Protein AF-A0A8H4TSL6-F1 (afdb_monomer)

Foldseek 3Di:
DDDPVVVVVVVVVPPPPDAAEAEWECDPVRAIVVNDDDGDPPHHDHYKYAADWDKDWDADPVCRPDHDDPPPIDIRHTDHDHHDID

pLDDT: mean 84.16, std 16.35, range [52.69, 98.38]

Mean predicted aligned error: 9.44 Å

Radius of gyration: 20.43 Å; Cα contacts (8 Å, |Δi|>4): 113; chains: 1; bounding box: 43×46×54 Å

InterPro domains:
  IPR008972 Cupredoxin [G3DSA:2.60.40.420] (17-84)
  IPR008972 Cupredoxin [SSF49503] (19-78)
  IPR052953 Serine-rich & Multicopper Oxidase-related [PTHR34883] (8-82)

Nearest PDB structures (foldseek):
  6l1v-assembly2_E  TM=5.851E-01  e=1.149E+00  Achromobacter xylosoxidans

Secondary structure (DSSP, 8-state):
---HHHHHTTGGGG----PPEEEEEEETTTEEESS-----TT-EEEEEE-SEEE--B-EETTEEEEEPPTTS--B---EEESSS--

Sequence (86 aa):
MPSLKTLLASAALAYLASAKTIKITATSDDKFDPEEVEAEKGDVLEFHFEPKNHSVVAGDYRYPCSPVDMGTGFFSGFVSTDDGSA

Structure (mmCIF, N/CA/C/O backbone):
data_AF-A0A8H4TSL6-F1
#
_entry.id   AF-A0A8H4TSL6-F1
#
loop_
_atom_site.group_PDB
_atom_site.id
_atom_site.type_symbol
_atom_site.label_atom_id
_atom_site.label_alt_id
_atom_site.label_comp_id
_atom_site.label_asym_id
_atom_site.label_entity_id
_atom_site.label_seq_id
_atom_site.pdbx_PDB_ins_code
_atom_site.Cartn_x
_atom_site.Cartn_y
_atom_site.Cartn_z
_atom_site.occupancy
_atom_site.B_iso_or_equiv
_atom_site.auth_seq_id
_atom_site.auth_comp_id
_atom_site.auth_asym_id
_atom_site.auth_atom_id
_atom_site.pdbx_PDB_model_num
ATOM 1 N N . MET A 1 1 ? -31.270 26.266 34.354 1.00 55.78 1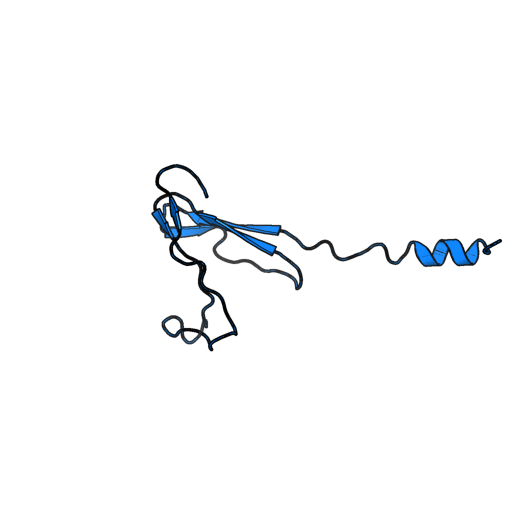 MET A N 1
ATOM 2 C CA . MET A 1 1 ? -29.806 26.484 34.352 1.00 55.78 1 MET A CA 1
ATOM 3 C C . MET A 1 1 ? -29.151 25.154 34.692 1.00 55.78 1 MET A C 1
ATOM 5 O O . MET A 1 1 ? -29.457 24.639 35.764 1.00 55.78 1 MET A O 1
ATOM 9 N N . PRO A 1 2 ? -28.373 24.534 33.788 1.00 53.16 2 PRO A N 1
ATOM 10 C CA . PRO A 1 2 ? -27.748 23.247 34.076 1.00 53.16 2 PRO A CA 1
ATOM 11 C C . PRO A 1 2 ? -26.755 23.421 35.233 1.00 53.16 2 PRO A C 1
ATOM 13 O O . PRO A 1 2 ? -26.028 24.409 35.297 1.00 53.16 2 PRO A O 1
ATOM 16 N N . SER A 1 3 ? -26.774 22.487 36.183 1.00 64.06 3 SER A N 1
ATOM 17 C CA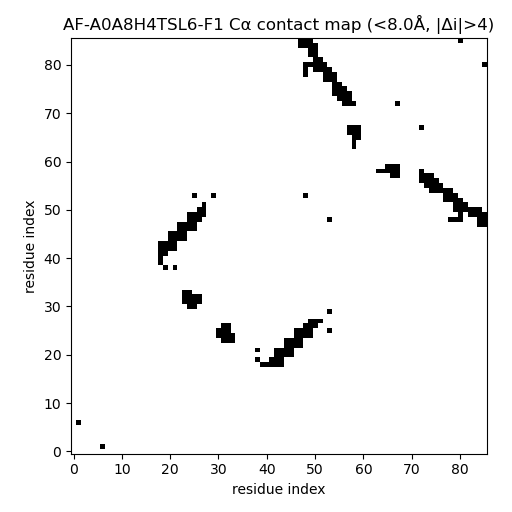 . SER A 1 3 ? -25.868 22.489 37.336 1.00 64.06 3 SER A CA 1
ATOM 18 C C . SER A 1 3 ? -24.420 22.354 36.861 1.00 64.06 3 SER A C 1
ATOM 20 O O . SER A 1 3 ? -24.155 21.619 35.908 1.00 64.06 3 SER A O 1
ATOM 22 N N . LEU A 1 4 ? -23.474 22.999 37.549 1.00 57.22 4 LEU A N 1
ATOM 23 C CA . LEU A 1 4 ? -22.035 22.906 37.267 1.00 57.22 4 LEU A CA 1
ATOM 24 C C . LEU A 1 4 ? -21.541 21.444 37.221 1.00 57.22 4 LEU A C 1
ATOM 26 O O . LEU A 1 4 ? -20.647 21.111 36.452 1.00 57.22 4 LEU A O 1
ATOM 30 N N . LYS A 1 5 ? -22.197 20.539 37.962 1.00 55.22 5 LYS A N 1
ATOM 31 C CA . LYS A 1 5 ? -21.909 19.093 37.948 1.00 55.22 5 LYS A CA 1
ATOM 32 C C . LYS A 1 5 ? -22.249 18.417 36.609 1.00 55.22 5 LYS A C 1
ATOM 34 O O . LYS A 1 5 ? -21.584 17.467 36.221 1.00 55.22 5 LYS A O 1
ATOM 39 N N . THR A 1 6 ? -23.244 18.930 35.888 1.00 55.59 6 THR A N 1
ATOM 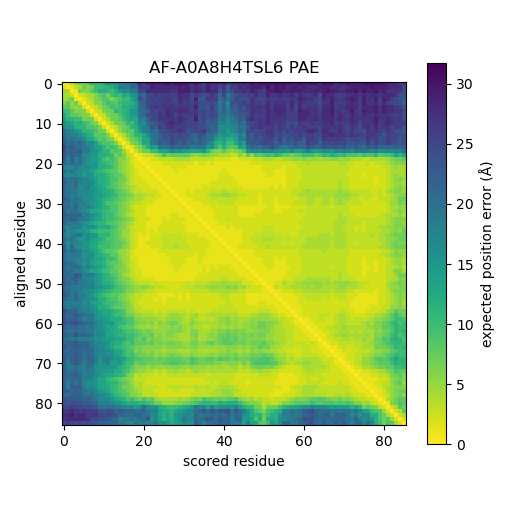40 C CA . THR A 1 6 ? -23.657 18.452 34.552 1.00 55.59 6 THR A CA 1
ATOM 41 C C . THR A 1 6 ? -22.724 18.938 33.436 1.00 55.59 6 THR A C 1
ATOM 43 O O . THR A 1 6 ? -22.646 18.305 32.389 1.00 55.59 6 THR A O 1
ATOM 46 N N . LEU A 1 7 ? -21.983 20.031 33.660 1.00 53.31 7 LEU A N 1
ATOM 47 C CA . LEU A 1 7 ? -21.021 20.580 32.696 1.00 53.31 7 LEU A CA 1
ATOM 48 C C . LEU A 1 7 ? -19.695 19.800 32.670 1.00 53.31 7 LEU A C 1
ATOM 50 O O . LEU A 1 7 ? -19.114 19.647 31.601 1.00 53.31 7 LEU A O 1
ATOM 54 N N . LEU A 1 8 ? -19.245 19.231 33.797 1.00 53.59 8 LEU A N 1
ATOM 55 C CA . LEU A 1 8 ? -18.010 18.429 33.824 1.00 53.59 8 LEU A CA 1
ATOM 56 C C . LEU A 1 8 ? -18.154 17.034 33.189 1.00 53.59 8 LEU A C 1
ATOM 58 O O . LEU A 1 8 ? -17.172 16.498 32.686 1.00 53.59 8 LEU A O 1
ATOM 62 N N . ALA A 1 9 ? -19.357 16.452 33.155 1.00 52.69 9 ALA A N 1
ATOM 63 C CA . ALA A 1 9 ? -19.568 15.120 32.575 1.00 52.69 9 ALA A CA 1
ATOM 64 C C . ALA A 1 9 ? -19.491 15.094 31.032 1.00 52.69 9 ALA A C 1
ATOM 66 O O . ALA A 1 9 ? -19.343 14.029 30.442 1.00 52.69 9 ALA A O 1
ATOM 67 N N . SER A 1 10 ? -19.566 16.257 30.375 1.00 53.03 10 SER A N 1
ATOM 68 C CA . SER A 1 10 ? -19.608 16.360 28.907 1.00 53.03 10 SER A CA 1
ATOM 69 C C . SER A 1 10 ? -18.219 16.457 28.258 1.00 53.03 10 SER A C 1
ATOM 71 O O . SER A 1 10 ? -18.084 16.220 27.063 1.00 53.03 10 SER A O 1
ATOM 73 N N . ALA A 1 11 ? -17.176 16.785 29.028 1.00 54.81 11 ALA A N 1
ATOM 74 C CA . ALA A 1 11 ? -15.817 16.962 28.506 1.00 54.81 11 ALA A CA 1
ATOM 75 C C . ALA A 1 11 ? -15.036 15.641 28.349 1.00 54.81 11 ALA A C 1
ATOM 77 O O . ALA A 1 11 ? -14.000 15.617 27.691 1.00 54.81 11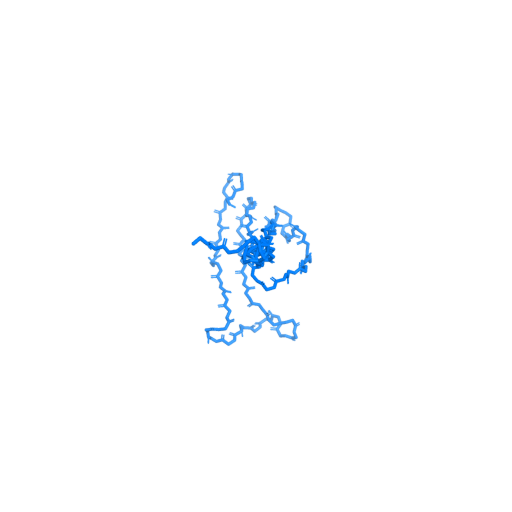 ALA A O 1
ATOM 78 N N . ALA A 1 12 ? -15.522 14.536 28.926 1.00 54.53 12 ALA A N 1
ATOM 79 C CA . ALA A 1 12 ? -14.827 13.246 28.904 1.00 54.53 12 ALA A CA 1
ATOM 80 C C . ALA A 1 12 ? -15.061 12.421 27.620 1.00 54.53 12 ALA A C 1
ATOM 82 O O . ALA A 1 12 ? -14.336 11.460 27.386 1.00 54.53 12 ALA A O 1
ATOM 83 N N . LEU A 1 13 ? -16.029 12.789 26.768 1.00 55.09 13 LEU A N 1
ATOM 84 C CA . LEU A 1 13 ? -16.292 12.091 25.496 1.00 55.09 13 LEU A CA 1
ATOM 85 C C . LEU A 1 13 ? -15.407 12.565 24.329 1.00 55.09 13 LEU A C 1
ATOM 87 O O . LEU A 1 13 ? -15.501 12.010 23.240 1.00 55.09 13 LEU A O 1
ATOM 91 N N . ALA A 1 14 ? -14.557 13.577 24.528 1.00 55.12 14 ALA A N 1
ATOM 92 C CA . ALA A 1 14 ? -13.74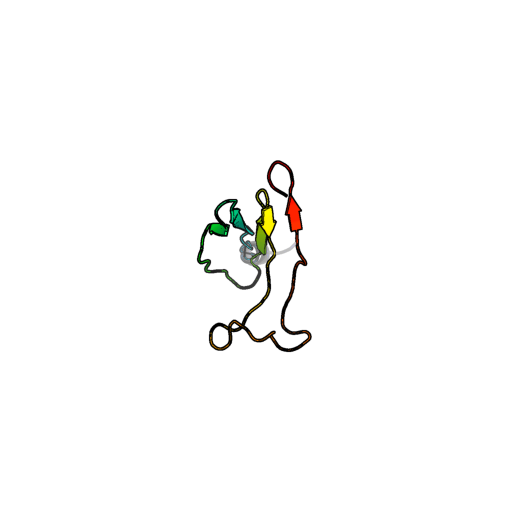6 14.164 23.459 1.00 55.12 14 ALA A CA 1
ATOM 93 C C . ALA A 1 14 ? -12.389 13.469 23.225 1.00 55.12 14 ALA A C 1
ATOM 95 O O . ALA A 1 14 ? -11.620 13.923 22.383 1.00 55.12 14 ALA A O 1
ATOM 96 N N . TYR A 1 15 ? -12.103 12.350 23.900 1.00 53.50 15 TYR A N 1
ATOM 97 C CA . TYR A 1 15 ? -11.070 11.404 23.455 1.00 53.50 15 TYR A CA 1
ATOM 98 C C . TYR A 1 15 ? -11.673 10.464 22.401 1.00 53.50 15 TYR A C 1
ATOM 100 O O . TYR A 1 15 ? -11.787 9.257 22.596 1.00 53.50 15 TYR A O 1
ATOM 108 N N . LEU A 1 16 ? -12.148 11.038 21.297 1.00 57.00 16 LEU A N 1
ATOM 109 C CA . LEU A 1 16 ? -12.533 10.266 20.122 1.00 57.00 16 LEU A CA 1
ATOM 110 C C . LEU A 1 16 ? -11.236 9.791 19.467 1.00 57.00 16 LEU A C 1
ATOM 112 O O . LEU A 1 16 ? -10.381 10.612 19.145 1.00 57.00 16 LEU A O 1
ATOM 116 N N . ALA A 1 17 ? -11.083 8.472 19.346 1.00 63.81 17 ALA A N 1
ATOM 117 C CA . ALA A 1 17 ? -9.954 7.814 18.703 1.00 63.81 17 ALA A CA 1
ATOM 118 C C . ALA A 1 17 ? -9.538 8.561 17.425 1.00 63.81 17 ALA A C 1
ATOM 120 O O . ALA A 1 17 ? -10.322 8.684 16.484 1.00 63.81 17 ALA A O 1
ATOM 121 N N . SER A 1 18 ? -8.318 9.097 17.415 1.00 77.69 18 SER A N 1
ATOM 122 C CA . SER A 1 18 ? -7.748 9.692 16.2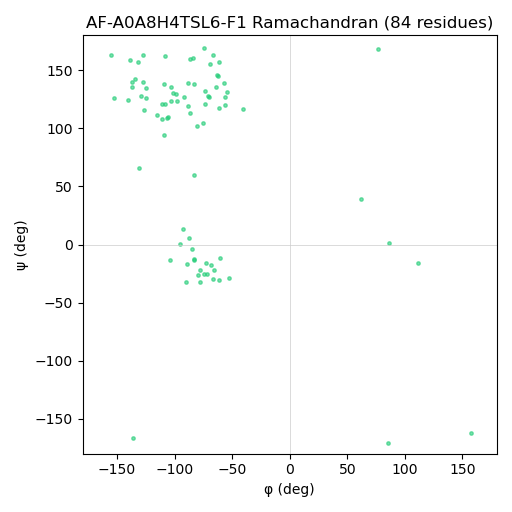12 1.00 77.69 18 SER A CA 1
ATOM 123 C C . SER A 1 18 ? -7.225 8.551 15.355 1.00 77.69 18 SER A C 1
ATOM 125 O O . SER A 1 18 ? -6.158 8.022 15.649 1.00 77.69 18 SER A O 1
ATOM 127 N N . ALA A 1 19 ? -7.972 8.174 14.320 1.00 88.06 19 ALA A N 1
ATOM 128 C CA . ALA A 1 19 ? -7.471 7.265 13.297 1.00 88.06 19 ALA A CA 1
ATOM 129 C C . ALA A 1 19 ? -6.158 7.808 12.718 1.00 88.06 19 ALA A C 1
ATOM 131 O O . ALA A 1 19 ? -6.064 8.990 12.367 1.00 88.06 19 ALA A O 1
ATOM 132 N N . LYS A 1 20 ? -5.141 6.955 12.633 1.00 93.62 20 LYS A N 1
ATOM 133 C CA . LYS A 1 20 ? -3.866 7.276 12.003 1.00 93.62 20 LYS A CA 1
ATOM 134 C C . LYS A 1 20 ? -3.980 7.063 10.498 1.00 93.62 20 LYS A C 1
ATOM 136 O O . LYS A 1 20 ? -4.505 6.051 10.044 1.00 93.62 20 LYS A O 1
ATOM 141 N N . THR A 1 21 ? -3.409 7.980 9.723 1.00 96.50 21 THR A N 1
ATOM 142 C CA . THR A 1 21 ? -3.052 7.697 8.329 1.00 96.50 21 THR A CA 1
ATOM 143 C C . THR A 1 21 ? -1.642 7.124 8.301 1.00 96.50 21 THR A C 1
ATOM 145 O O . THR A 1 21 ? -0.690 7.767 8.750 1.00 96.50 21 THR A O 1
ATOM 148 N N . ILE A 1 22 ? -1.505 5.900 7.806 1.00 97.50 22 ILE A N 1
ATOM 149 C CA . ILE A 1 22 ? -0.233 5.201 7.665 1.00 97.50 22 ILE A CA 1
ATOM 150 C C . ILE A 1 22 ? 0.131 5.190 6.190 1.00 97.50 22 ILE A C 1
ATOM 152 O O . ILE A 1 22 ? -0.490 4.488 5.396 1.00 97.50 22 ILE A O 1
ATOM 156 N N . LYS A 1 23 ? 1.144 5.980 5.838 1.00 98.12 23 LYS A N 1
ATOM 157 C CA . LYS A 1 23 ? 1.695 6.004 4.488 1.00 98.12 23 LYS A CA 1
ATOM 158 C C . LYS A 1 23 ? 2.523 4.745 4.230 1.00 98.12 23 LYS A C 1
ATOM 160 O O . LYS A 1 23 ? 3.388 4.407 5.036 1.00 98.12 23 LYS A O 1
ATOM 165 N N . ILE A 1 24 ? 2.282 4.113 3.088 1.00 98.38 24 ILE A N 1
ATOM 166 C CA . ILE A 1 24 ? 3.035 2.978 2.556 1.00 98.38 24 ILE A CA 1
ATOM 167 C C . ILE A 1 24 ? 3.410 3.323 1.118 1.00 98.38 24 ILE A C 1
ATOM 169 O O . ILE A 1 24 ? 2.548 3.690 0.326 1.00 98.38 24 ILE A O 1
ATOM 173 N N . THR A 1 25 ? 4.682 3.217 0.762 1.00 97.62 25 THR A N 1
ATOM 174 C CA . THR A 1 25 ? 5.156 3.561 -0.584 1.00 97.62 25 THR A CA 1
ATOM 175 C C . THR A 1 25 ? 5.525 2.290 -1.330 1.00 97.62 25 THR A C 1
ATOM 177 O O . THR A 1 25 ? 6.387 1.555 -0.866 1.00 97.62 25 THR A O 1
ATOM 180 N N . ALA A 1 26 ? 4.897 2.020 -2.473 1.00 97.31 26 ALA A N 1
ATOM 181 C CA . ALA A 1 26 ? 5.425 1.070 -3.445 1.00 97.31 26 ALA A CA 1
ATOM 182 C C . ALA A 1 26 ? 6.586 1.757 -4.166 1.00 97.31 26 ALA A C 1
ATOM 184 O O . ALA A 1 26 ? 6.361 2.682 -4.946 1.00 97.31 26 ALA A O 1
ATOM 185 N N . THR A 1 27 ? 7.809 1.372 -3.823 1.00 96.19 27 THR A N 1
ATOM 186 C CA . THR A 1 27 ? 9.024 2.029 -4.285 1.00 96.19 27 THR A CA 1
ATOM 187 C C . THR A 1 27 ? 9.456 1.522 -5.652 1.00 96.19 27 THR A C 1
ATOM 189 O O . THR A 1 27 ? 9.168 0.392 -6.060 1.00 96.19 27 THR A O 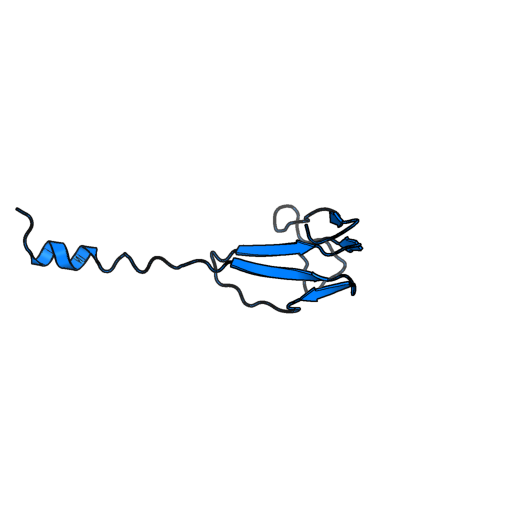1
ATOM 192 N N . SER A 1 28 ? 10.278 2.332 -6.308 1.00 94.38 28 SER A N 1
ATOM 193 C CA . SER A 1 28 ? 10.913 2.031 -7.590 1.00 94.38 28 SER A CA 1
ATOM 194 C C . SER A 1 28 ? 11.821 0.791 -7.538 1.00 94.38 28 SER A C 1
ATOM 196 O O . SER A 1 28 ? 12.218 0.287 -8.586 1.00 94.38 28 SER A O 1
ATOM 198 N N . ASP A 1 29 ? 12.137 0.262 -6.351 1.00 95.31 29 ASP A N 1
ATOM 199 C CA . ASP A 1 29 ? 12.906 -0.975 -6.143 1.00 95.31 29 ASP A CA 1
ATOM 200 C C . ASP A 1 29 ? 12.014 -2.229 -6.011 1.00 95.31 29 ASP A C 1
ATOM 202 O O . ASP A 1 29 ? 12.492 -3.290 -5.611 1.00 95.31 29 ASP A O 1
ATOM 206 N N . ASP A 1 30 ? 10.727 -2.126 -6.368 1.00 94.50 30 ASP A N 1
ATOM 207 C CA . ASP A 1 30 ? 9.728 -3.204 -6.292 1.00 94.50 30 ASP A CA 1
ATOM 208 C C . ASP A 1 30 ? 9.485 -3.709 -4.857 1.00 94.50 30 ASP A C 1
ATOM 210 O O . ASP A 1 30 ? 9.310 -4.906 -4.612 1.00 94.50 30 ASP A O 1
ATOM 214 N N . LYS A 1 31 ? 9.459 -2.778 -3.895 1.00 96.25 31 LYS A N 1
ATOM 215 C CA . LYS A 1 31 ? 9.204 -3.048 -2.473 1.00 96.25 31 LYS A CA 1
ATOM 216 C C . LYS A 1 31 ? 8.168 -2.098 -1.894 1.00 96.25 31 LYS A C 1
ATOM 218 O O . LYS A 1 31 ? 7.999 -0.992 -2.390 1.00 96.25 31 LYS A O 1
ATOM 223 N N . PHE A 1 32 ? 7.518 -2.506 -0.810 1.00 97.56 32 PHE A N 1
ATOM 224 C CA . PHE A 1 32 ? 6.777 -1.570 0.030 1.00 97.56 32 PHE A CA 1
ATOM 225 C C . PHE A 1 32 ? 7.695 -0.983 1.104 1.00 97.56 32 PHE A C 1
ATOM 227 O O . PHE A 1 32 ? 8.492 -1.711 1.686 1.00 97.56 32 PHE A O 1
ATOM 234 N N . ASP A 1 33 ? 7.571 0.314 1.375 1.00 97.62 33 ASP A N 1
ATOM 235 C CA . ASP A 1 33 ? 8.221 0.987 2.499 1.00 97.62 33 ASP A CA 1
ATOM 236 C C . ASP A 1 33 ? 7.182 1.759 3.339 1.00 97.62 33 ASP A C 1
ATOM 238 O O . ASP A 1 33 ? 6.554 2.696 2.824 1.00 97.62 33 ASP A O 1
ATOM 242 N N . PRO A 1 34 ? 6.957 1.380 4.611 1.00 97.94 34 PRO A N 1
ATOM 243 C CA . PRO A 1 34 ? 7.554 0.225 5.292 1.00 97.94 34 PRO A CA 1
ATOM 244 C C . PRO A 1 34 ? 7.039 -1.123 4.744 1.00 97.94 34 PRO A C 1
ATOM 246 O O . PRO A 1 34 ? 5.927 -1.206 4.223 1.00 97.94 34 PRO A O 1
ATOM 249 N N . GLU A 1 35 ? 7.834 -2.188 4.902 1.00 96.56 35 GLU A N 1
ATOM 250 C CA . GLU A 1 35 ? 7.464 -3.557 4.480 1.00 96.56 35 GLU A CA 1
ATOM 251 C C . GLU A 1 35 ? 6.380 -4.181 5.387 1.00 96.56 35 GLU A C 1
ATOM 253 O O . GLU A 1 35 ? 5.614 -5.037 4.948 1.00 96.56 35 GLU A O 1
ATOM 258 N N . GLU A 1 36 ? 6.281 -3.727 6.641 1.00 96.19 36 GLU A N 1
ATOM 259 C CA . GLU A 1 36 ? 5.301 -4.188 7.628 1.00 96.19 36 GLU A CA 1
ATOM 260 C C . GLU A 1 36 ? 4.666 -3.003 8.364 1.00 96.19 36 GLU A C 1
ATOM 262 O O . GLU A 1 36 ? 5.327 -2.014 8.693 1.00 96.19 36 GLU A O 1
ATOM 267 N N . VAL A 1 37 ? 3.366 -3.112 8.643 1.00 96.25 37 VAL A N 1
ATOM 268 C CA . VAL A 1 37 ? 2.582 -2.099 9.355 1.00 96.25 37 VAL A CA 1
ATOM 269 C C . VAL A 1 37 ? 1.676 -2.776 10.375 1.00 96.25 37 VAL A C 1
ATOM 271 O O . VAL A 1 37 ? 0.977 -3.735 10.057 1.00 96.25 37 VAL A O 1
ATOM 274 N N . GLU A 1 38 ? 1.626 -2.214 11.580 1.00 96.25 38 GLU A N 1
ATOM 275 C CA . GLU A 1 38 ? 0.582 -2.486 12.566 1.00 96.25 38 GLU A CA 1
ATOM 276 C C . GLU A 1 38 ? -0.402 -1.306 12.571 1.00 96.25 38 GLU A C 1
ATOM 278 O O . GLU A 1 38 ? 0.008 -0.151 12.725 1.00 96.25 38 GLU A O 1
ATOM 283 N N . ALA A 1 39 ? -1.685 -1.592 12.339 1.00 95.06 39 ALA A N 1
ATOM 284 C CA . ALA A 1 39 ? -2.751 -0.598 12.223 1.00 95.06 39 ALA A CA 1
ATOM 285 C C . ALA A 1 39 ? -3.913 -0.947 13.157 1.00 95.06 39 ALA A C 1
ATOM 287 O O . ALA A 1 39 ? -4.301 -2.113 13.277 1.00 95.06 39 ALA A O 1
ATOM 288 N N . GLU A 1 40 ? -4.494 0.063 13.795 1.00 95.19 40 GLU A N 1
ATOM 289 C CA . GLU A 1 40 ? -5.670 -0.101 14.640 1.00 95.19 40 GLU A CA 1
ATOM 290 C C . GLU A 1 40 ? -6.961 -0.022 13.816 1.00 95.19 40 GLU A C 1
ATOM 292 O O . GLU A 1 40 ? -7.020 0.511 12.705 1.00 95.19 40 GLU A O 1
ATOM 297 N N . LYS A 1 41 ? -8.057 -0.555 14.367 1.00 92.25 41 LYS A N 1
ATOM 298 C CA . LYS A 1 41 ? -9.361 -0.456 13.708 1.00 92.25 41 LYS A CA 1
ATOM 299 C C . LYS A 1 41 ? -9.759 1.014 13.561 1.00 92.25 41 LYS A C 1
ATOM 301 O O . LYS A 1 41 ? -10.052 1.680 14.549 1.00 92.25 41 LYS A O 1
ATOM 306 N N . GLY A 1 42 ? -9.903 1.450 12.315 1.00 92.88 42 GLY A N 1
ATOM 307 C CA . GLY A 1 42 ? -10.275 2.820 11.965 1.00 92.88 42 GLY A CA 1
ATOM 308 C C . GLY A 1 42 ? -9.143 3.597 11.302 1.00 92.88 42 GLY A C 1
ATOM 309 O O . GLY A 1 42 ? -9.441 4.602 10.663 1.00 92.88 42 GLY A O 1
ATOM 310 N N . ASP A 1 43 ? -7.900 3.117 11.392 1.00 96.25 43 ASP A N 1
ATOM 311 C CA . ASP A 1 43 ? -6.764 3.682 10.666 1.00 96.25 43 ASP A CA 1
ATOM 312 C C . ASP A 1 43 ? -6.950 3.590 9.146 1.00 96.25 43 ASP A C 1
ATOM 314 O O . ASP A 1 43 ? -7.679 2.744 8.619 1.00 96.25 43 ASP A O 1
ATOM 318 N N . VAL A 1 44 ? -6.245 4.470 8.439 1.00 95.75 44 VAL A N 1
ATOM 319 C CA . VAL A 1 44 ? -6.211 4.534 6.980 1.00 95.75 44 VAL A CA 1
ATOM 320 C C . VAL A 1 44 ? -4.830 4.110 6.504 1.00 95.75 44 VAL A C 1
ATOM 322 O O . VAL A 1 44 ? -3.837 4.750 6.836 1.00 95.75 44 VAL A O 1
ATOM 325 N N . LEU A 1 45 ? -4.767 3.058 5.691 1.00 96.88 45 LEU A N 1
ATOM 326 C CA . LEU A 1 45 ? -3.560 2.703 4.948 1.00 96.88 45 LEU A CA 1
ATOM 327 C C . LEU A 1 45 ? -3.553 3.485 3.632 1.00 96.88 45 LEU A C 1
ATOM 329 O O . LEU A 1 45 ? -4.421 3.283 2.784 1.00 96.88 45 LEU A O 1
ATOM 333 N N . GLU A 1 46 ? -2.600 4.399 3.485 1.00 97.19 46 GLU A N 1
ATOM 334 C CA . GLU A 1 46 ? -2.467 5.267 2.318 1.00 97.19 46 GLU A CA 1
ATOM 335 C C . GLU A 1 46 ? -1.288 4.804 1.462 1.00 97.19 46 GLU A C 1
ATOM 337 O O . GLU A 1 46 ? -0.129 4.946 1.853 1.00 97.19 46 GLU A O 1
ATOM 342 N N . PHE A 1 47 ? -1.589 4.240 0.293 1.00 97.12 47 PHE A N 1
ATOM 343 C CA . PHE A 1 47 ? -0.582 3.727 -0.629 1.00 97.12 47 PHE A CA 1
ATOM 344 C C . PHE A 1 47 ? -0.166 4.800 -1.634 1.00 97.12 47 PHE A C 1
ATOM 346 O O . PHE A 1 47 ? -1.018 5.379 -2.301 1.00 97.12 47 PHE A O 1
ATOM 353 N N . HIS A 1 48 ? 1.139 5.040 -1.732 1.00 96.19 48 HIS A N 1
ATOM 354 C CA . HIS A 1 48 ? 1.777 5.931 -2.704 1.00 96.19 48 HIS A CA 1
ATOM 355 C C . HIS A 1 48 ? 2.543 5.068 -3.702 1.00 96.19 48 HIS A C 1
ATOM 357 O O . HIS A 1 48 ? 3.212 4.117 -3.294 1.00 96.19 48 HIS A O 1
ATOM 363 N N . PHE A 1 49 ? 2.474 5.389 -4.989 1.00 95.75 49 PHE A N 1
ATOM 364 C CA . PHE A 1 49 ? 3.103 4.590 -6.041 1.00 95.75 49 PHE A CA 1
ATOM 365 C C . PHE A 1 49 ? 4.210 5.383 -6.734 1.00 95.75 49 PHE A C 1
ATOM 367 O O . PHE A 1 49 ? 3.942 6.358 -7.436 1.00 95.75 49 PHE A O 1
ATOM 374 N N . GLU A 1 50 ? 5.460 4.968 -6.540 1.00 95.00 50 GLU A N 1
ATOM 375 C CA . GLU A 1 50 ? 6.611 5.481 -7.291 1.00 95.00 50 GLU A CA 1
ATOM 376 C C . GLU A 1 50 ? 6.655 4.934 -8.730 1.00 95.00 50 GLU A C 1
ATOM 378 O O . GLU A 1 50 ? 5.890 4.019 -9.048 1.00 95.00 50 GLU A O 1
ATOM 383 N N . PRO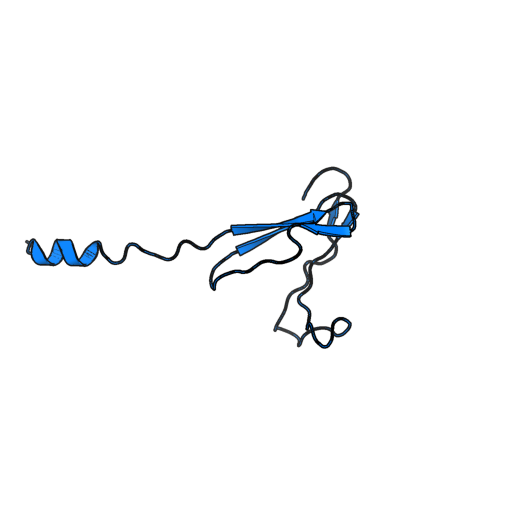 A 1 51 ? 7.526 5.479 -9.610 1.00 93.81 51 PRO A N 1
ATOM 384 C CA . PRO A 1 51 ? 7.608 5.075 -11.009 1.00 93.81 51 PRO A CA 1
ATOM 385 C C . PRO A 1 51 ? 7.852 3.585 -11.184 1.00 93.81 51 PRO A C 1
ATOM 387 O O . PRO A 1 51 ? 8.880 3.077 -10.739 1.00 93.81 51 PRO A O 1
ATOM 390 N N . LYS A 1 52 ? 6.909 2.928 -11.866 1.00 90.62 52 LYS A N 1
ATOM 391 C CA . LYS A 1 52 ? 6.891 1.555 -12.408 1.00 90.62 52 LYS A CA 1
ATOM 392 C C . LYS A 1 52 ? 5.420 1.158 -12.570 1.00 90.62 52 LYS A C 1
ATOM 394 O O . LYS A 1 52 ? 4.538 2.010 -12.640 1.00 90.62 52 LYS A O 1
ATOM 399 N N . ASN A 1 53 ? 5.147 -0.140 -12.686 1.00 93.00 53 ASN A N 1
ATOM 400 C CA . ASN A 1 53 ? 3.800 -0.681 -12.695 1.00 93.00 53 ASN A CA 1
ATOM 401 C C . ASN A 1 53 ? 3.518 -1.440 -11.390 1.00 93.00 53 ASN A C 1
ATOM 403 O O . ASN A 1 53 ? 3.840 -2.625 -11.274 1.00 93.00 53 ASN A O 1
ATOM 407 N N . HIS A 1 54 ? 2.922 -0.757 -10.417 1.00 96.12 54 HIS A N 1
ATOM 408 C CA . HIS A 1 54 ? 2.647 -1.305 -9.091 1.00 96.12 54 HIS A CA 1
ATOM 409 C C . HIS A 1 54 ? 1.153 -1.558 -8.878 1.00 96.12 54 HIS A C 1
ATOM 411 O O . HIS A 1 54 ? 0.298 -1.053 -9.599 1.00 96.12 54 HIS A O 1
ATOM 417 N N . SER A 1 55 ? 0.819 -2.377 -7.885 1.00 96.44 55 SER A N 1
ATOM 418 C CA . SER A 1 55 ? -0.560 -2.580 -7.435 1.00 96.44 55 SER A CA 1
ATOM 419 C C . SER A 1 55 ? -0.569 -3.053 -5.986 1.00 96.44 55 SER A C 1
ATOM 421 O O . SER A 1 55 ? 0.451 -3.523 -5.481 1.00 96.44 55 SER A O 1
ATOM 423 N N . VAL A 1 56 ? -1.721 -2.954 -5.328 1.00 95.94 56 VAL A N 1
ATOM 424 C CA . VAL A 1 56 ? -1.953 -3.515 -3.996 1.00 95.94 56 VAL A CA 1
ATOM 425 C C . VAL A 1 56 ? -3.162 -4.432 -4.064 1.00 95.94 56 VAL A C 1
ATOM 427 O O . VAL A 1 56 ? -4.197 -4.096 -4.647 1.00 95.94 56 VAL A O 1
ATOM 430 N N . VAL A 1 57 ? -3.028 -5.604 -3.456 1.00 93.88 57 VAL A N 1
ATOM 431 C CA . VAL A 1 57 ? -4.071 -6.622 -3.406 1.00 93.88 57 VAL A CA 1
ATOM 432 C C . VAL A 1 57 ? -4.138 -7.220 -2.007 1.00 93.88 57 VAL A C 1
ATOM 434 O O . VAL A 1 57 ? -3.112 -7.450 -1.370 1.00 93.88 57 VAL A O 1
ATOM 437 N N . ALA A 1 58 ? -5.351 -7.474 -1.525 1.00 93.38 58 ALA A N 1
ATOM 438 C CA . ALA A 1 58 ? -5.556 -8.266 -0.319 1.00 93.38 58 ALA A CA 1
ATOM 439 C C . ALA A 1 58 ? -5.196 -9.736 -0.597 1.00 93.38 58 ALA A C 1
ATOM 441 O O . ALA A 1 58 ? -5.724 -10.333 -1.536 1.00 93.38 58 ALA A O 1
ATOM 442 N N . GLY A 1 59 ? -4.319 -10.321 0.222 1.00 91.62 59 GLY A N 1
ATOM 443 C CA . GLY A 1 59 ? -3.866 -11.709 0.088 1.00 91.62 59 GLY A CA 1
ATOM 444 C C . GLY A 1 59 ? -4.020 -12.518 1.376 1.00 91.62 59 GLY A C 1
ATOM 445 O O . GLY A 1 59 ? -4.161 -11.959 2.463 1.00 91.62 59 GLY A O 1
ATOM 446 N N . ASP A 1 60 ? -3.962 -13.845 1.249 1.00 89.81 60 ASP A N 1
ATOM 447 C CA . ASP A 1 60 ? -3.858 -14.776 2.376 1.00 89.81 60 ASP A CA 1
ATOM 448 C C . ASP A 1 60 ? -2.391 -15.190 2.558 1.00 89.81 60 ASP A C 1
ATOM 450 O O . ASP A 1 60 ? -1.763 -15.718 1.640 1.00 89.81 60 ASP A O 1
ATOM 454 N N . TYR A 1 61 ? -1.838 -14.981 3.755 1.00 87.31 61 TYR A N 1
ATOM 455 C CA . TYR A 1 61 ? -0.432 -15.286 4.040 1.00 87.31 61 TYR A CA 1
ATOM 456 C C . TYR A 1 61 ? -0.082 -16.778 3.867 1.00 87.31 61 TYR A C 1
ATOM 458 O O . TYR A 1 61 ? 1.039 -17.125 3.501 1.00 87.31 61 TYR A O 1
ATOM 466 N N . ARG A 1 62 ? -1.034 -17.685 4.114 1.00 91.69 62 ARG A N 1
ATOM 467 C CA . ARG A 1 62 ? -0.864 -19.137 3.949 1.00 91.69 62 ARG A CA 1
ATOM 468 C C . ARG A 1 62 ? -1.006 -19.567 2.490 1.00 91.69 62 ARG A C 1
ATOM 470 O O . ARG A 1 62 ? -0.444 -20.596 2.116 1.00 91.69 62 ARG A O 1
ATOM 477 N N . TYR A 1 63 ? -1.751 -18.809 1.687 1.00 91.75 63 TYR A N 1
ATOM 478 C CA . TYR A 1 63 ? -2.037 -19.105 0.282 1.00 91.75 63 TYR A CA 1
ATOM 479 C C . TYR A 1 63 ? -1.770 -17.880 -0.616 1.00 91.75 63 TYR A C 1
ATOM 481 O O . TYR A 1 63 ? -2.696 -17.359 -1.236 1.00 91.75 63 TYR A O 1
ATOM 489 N N . PRO A 1 64 ? -0.506 -17.434 -0.746 1.00 86.19 64 PRO A N 1
ATOM 490 C CA . PRO A 1 64 ? -0.165 -16.135 -1.341 1.00 86.19 64 PRO A CA 1
ATOM 491 C C . PRO A 1 64 ? -0.493 -16.013 -2.837 1.00 86.19 64 PRO A C 1
ATOM 493 O O . PRO A 1 64 ? -0.640 -14.908 -3.349 1.00 86.19 64 PRO A O 1
ATOM 496 N N . CYS A 1 65 ? -0.608 -17.137 -3.549 1.00 88.88 65 CYS A N 1
ATOM 497 C CA . CYS A 1 65 ? -0.937 -17.163 -4.979 1.00 88.88 65 CYS A CA 1
ATOM 498 C C . CYS A 1 65 ? -2.434 -17.375 -5.257 1.00 88.88 65 CYS A C 1
ATOM 500 O O . CYS A 1 65 ? -2.825 -17.477 -6.420 1.00 88.88 65 CYS A O 1
ATOM 502 N N . SER A 1 66 ? -3.261 -17.492 -4.215 1.00 90.75 66 SER A N 1
ATOM 503 C CA . SER A 1 66 ? -4.707 -17.666 -4.342 1.00 90.75 66 SER A CA 1
ATOM 504 C C . SER A 1 66 ? -5.414 -16.345 -4.050 1.00 90.75 66 SER A C 1
ATOM 506 O O . SER A 1 66 ? -5.078 -15.688 -3.064 1.00 90.75 66 SER A O 1
ATOM 508 N N . PRO A 1 67 ? -6.409 -15.946 -4.859 1.00 88.19 67 PRO A N 1
ATOM 509 C CA . PRO A 1 67 ? -7.229 -14.797 -4.514 1.00 88.19 67 PRO A CA 1
ATOM 510 C C . PRO A 1 67 ? -8.007 -15.075 -3.225 1.00 88.19 67 PRO A C 1
ATOM 512 O O . PRO A 1 67 ? -8.432 -16.205 -2.976 1.00 88.19 67 PRO A O 1
ATOM 515 N N . VAL A 1 68 ? -8.217 -14.028 -2.430 1.00 92.06 68 VAL A N 1
ATOM 516 C CA . VAL A 1 68 ? -9.146 -14.072 -1.296 1.00 92.06 68 VAL A CA 1
ATOM 517 C C . VAL A 1 68 ? -10.591 -14.238 -1.778 1.00 92.06 68 VAL A C 1
ATOM 519 O O . VAL A 1 68 ? -10.905 -13.985 -2.946 1.00 92.06 68 VAL A O 1
ATOM 522 N N . ASP A 1 69 ? -11.486 -14.638 -0.875 1.00 90.12 69 ASP A N 1
ATOM 523 C CA . ASP A 1 69 ? -12.900 -14.830 -1.194 1.00 90.12 69 ASP A CA 1
ATOM 524 C C . ASP A 1 69 ? -13.533 -13.552 -1.766 1.00 90.12 69 ASP A C 1
ATOM 526 O O . ASP A 1 69 ? -13.313 -12.431 -1.287 1.00 90.12 69 ASP A O 1
ATOM 530 N N . MET A 1 70 ? -14.373 -13.720 -2.787 1.00 86.69 70 MET A N 1
ATOM 531 C CA . MET A 1 70 ? -15.049 -12.605 -3.448 1.00 86.69 70 MET A CA 1
ATOM 532 C C . MET A 1 70 ? -15.851 -11.767 -2.444 1.00 86.69 70 MET A C 1
ATOM 534 O O . MET A 1 70 ? -16.695 -12.281 -1.714 1.00 86.69 70 MET A O 1
ATOM 538 N N . GLY A 1 71 ? -15.601 -10.455 -2.437 1.00 88.38 71 GLY A N 1
ATOM 539 C CA . GLY A 1 71 ? -16.254 -9.500 -1.535 1.00 88.38 71 GLY A CA 1
ATOM 540 C C . GLY A 1 71 ? -15.589 -9.339 -0.163 1.00 88.38 71 GLY A C 1
ATOM 541 O O . GLY A 1 71 ? -16.085 -8.558 0.643 1.00 88.38 71 GLY A O 1
ATOM 542 N N . THR A 1 72 ? -14.478 -10.035 0.103 1.00 90.69 72 THR A N 1
ATOM 543 C CA . THR A 1 72 ? -13.751 -9.948 1.389 1.00 90.69 72 THR A CA 1
ATOM 544 C C . THR A 1 72 ? -12.462 -9.126 1.328 1.00 90.69 72 THR A C 1
ATOM 546 O O . THR A 1 72 ? -11.926 -8.759 2.371 1.00 90.69 72 THR A O 1
ATOM 549 N N . GLY A 1 73 ? -11.980 -8.803 0.124 1.00 91.19 73 GLY A N 1
ATOM 550 C CA . GLY A 1 73 ? -10.742 -8.054 -0.086 1.00 91.19 73 GLY A CA 1
ATOM 551 C C . GLY A 1 73 ? -10.855 -6.962 -1.141 1.00 91.19 73 GLY A C 1
ATOM 552 O O . GLY A 1 73 ? -11.946 -6.589 -1.574 1.00 91.19 73 GLY A O 1
ATOM 553 N N . PHE A 1 74 ? -9.699 -6.455 -1.557 1.00 92.75 74 PHE A N 1
ATOM 554 C CA . PHE A 1 74 ? -9.581 -5.387 -2.540 1.00 92.75 74 PHE A CA 1
ATOM 555 C C . PHE A 1 74 ? -8.435 -5.662 -3.513 1.00 92.75 74 PHE A C 1
ATOM 557 O O . PHE A 1 74 ? -7.498 -6.402 -3.215 1.00 92.75 74 PHE A O 1
ATOM 564 N N . PHE A 1 75 ? -8.519 -5.019 -4.670 1.00 93.75 75 PHE A N 1
ATOM 565 C CA . PHE A 1 75 ? -7.448 -4.923 -5.647 1.00 93.75 75 PHE A CA 1
ATOM 566 C C . PHE A 1 75 ? -7.483 -3.507 -6.214 1.00 93.75 75 PHE A C 1
ATOM 568 O O . PHE A 1 75 ? -8.524 -3.075 -6.707 1.00 93.75 75 PHE A O 1
ATOM 575 N N . SER A 1 76 ? -6.368 -2.782 -6.129 1.00 94.62 76 SER A N 1
ATOM 576 C CA . SER A 1 76 ? -6.287 -1.403 -6.624 1.00 94.62 76 SER A CA 1
ATOM 577 C C . SER A 1 76 ? -6.364 -1.304 -8.150 1.00 94.62 76 SER A C 1
ATOM 579 O O . SER A 1 76 ? -6.602 -0.223 -8.679 1.00 94.62 76 SER A O 1
ATOM 581 N N . GLY A 1 77 ? -6.125 -2.407 -8.866 1.00 94.06 77 GLY A N 1
ATOM 582 C CA . GLY A 1 77 ? -5.679 -2.332 -10.251 1.00 94.06 77 GLY A CA 1
ATOM 583 C C . GLY A 1 77 ? -4.195 -1.975 -10.330 1.00 94.06 77 GLY A C 1
ATOM 584 O O . GLY A 1 77 ? -3.570 -1.589 -9.339 1.00 94.06 77 GLY A O 1
ATOM 585 N N . PHE A 1 78 ? -3.630 -2.123 -11.522 1.00 94.00 78 PHE A N 1
ATOM 586 C CA . PHE A 1 78 ? -2.294 -1.620 -11.806 1.00 94.00 78 PHE A CA 1
ATOM 587 C C . PHE A 1 78 ? -2.313 -0.092 -11.878 1.00 94.00 78 PHE A C 1
ATOM 589 O O . PHE A 1 78 ? -3.119 0.487 -12.606 1.00 94.00 78 PHE A O 1
ATOM 596 N N . VAL A 1 79 ? -1.418 0.533 -11.123 1.00 93.00 79 VAL A N 1
ATOM 597 C CA . VAL A 1 79 ? -1.151 1.966 -11.126 1.00 93.00 79 VAL A CA 1
ATOM 598 C C . VAL A 1 79 ? 0.232 2.144 -11.738 1.00 93.00 79 VAL A C 1
ATOM 600 O O . VAL A 1 79 ? 1.241 1.748 -11.153 1.00 93.00 79 VAL A O 1
ATOM 603 N N . SER A 1 80 ? 0.258 2.670 -12.961 1.00 88.62 80 SER A N 1
ATOM 604 C CA . SER A 1 80 ? 1.493 2.996 -13.670 1.00 88.62 80 SER A CA 1
ATOM 605 C C . SER A 1 80 ? 1.789 4.482 -13.520 1.00 88.62 80 SER A C 1
ATOM 607 O O . SER A 1 80 ? 0.912 5.309 -13.775 1.00 88.62 80 SER A O 1
ATOM 609 N N . THR A 1 81 ? 3.010 4.811 -13.121 1.00 84.62 81 THR A N 1
ATOM 610 C CA . THR A 1 81 ? 3.488 6.192 -12.988 1.00 84.62 81 THR A CA 1
ATOM 611 C C . THR A 1 81 ? 4.762 6.364 -13.811 1.00 84.62 81 THR A C 1
ATOM 613 O O . THR A 1 81 ? 5.703 5.578 -13.698 1.00 84.62 81 THR A O 1
ATOM 616 N N . ASP A 1 82 ? 4.760 7.365 -14.695 1.00 73.19 82 ASP A N 1
ATOM 617 C CA . ASP A 1 82 ? 5.838 7.593 -15.667 1.00 73.19 82 ASP A CA 1
ATOM 618 C C . ASP A 1 82 ? 6.933 8.531 -15.106 1.00 73.19 82 ASP A C 1
ATOM 620 O O . ASP A 1 82 ? 8.113 8.352 -15.411 1.00 73.19 82 ASP A O 1
ATOM 624 N N . ASP A 1 83 ? 6.567 9.492 -14.242 1.00 64.12 83 ASP A N 1
ATOM 625 C CA . ASP A 1 83 ? 7.466 10.377 -13.492 1.00 64.12 83 ASP A CA 1
ATOM 626 C C . ASP A 1 83 ? 6.847 10.868 -12.156 1.00 64.12 83 ASP A C 1
ATOM 628 O O . ASP A 1 83 ? 5.756 11.427 -12.109 1.00 64.12 83 ASP A O 1
ATOM 632 N N . GLY A 1 84 ? 7.550 10.680 -11.030 1.00 60.31 84 GLY A N 1
ATOM 633 C CA . GLY A 1 84 ? 7.076 11.086 -9.691 1.00 60.31 84 GLY A CA 1
ATOM 634 C C . GLY A 1 84 ? 6.178 10.062 -8.970 1.00 60.31 84 GLY A C 1
ATOM 635 O O . GLY A 1 84 ? 6.089 8.909 -9.377 1.00 60.31 84 GLY A O 1
ATOM 636 N N . SER A 1 85 ? 5.568 10.466 -7.847 1.00 54.78 85 SER A N 1
ATOM 637 C CA . SER A 1 85 ? 4.684 9.621 -7.023 1.00 54.78 85 SE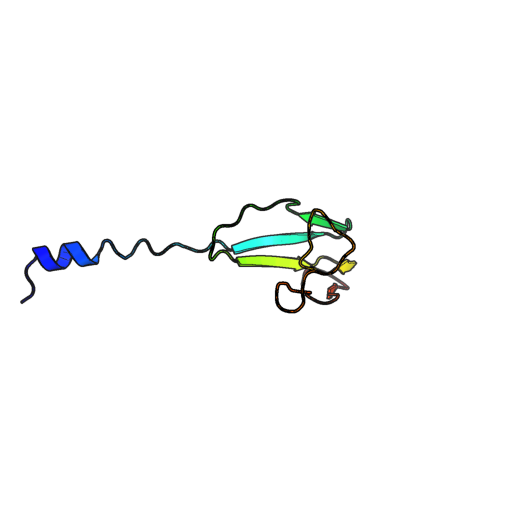R A CA 1
ATOM 638 C C . SER A 1 85 ? 3.208 9.943 -7.275 1.00 54.78 85 SER A C 1
ATOM 640 O O . SER A 1 85 ? 2.842 11.120 -7.190 1.00 54.78 85 SER A O 1
ATOM 642 N N . ALA A 1 86 ? 2.378 8.927 -7.525 1.00 58.44 86 ALA A N 1
ATOM 643 C CA . ALA A 1 86 ? 0.913 9.037 -7.511 1.00 58.44 86 ALA A CA 1
ATOM 644 C C . ALA A 1 86 ? 0.320 8.641 -6.156 1.00 58.44 86 ALA A C 1
ATOM 646 O O . ALA A 1 86 ? 0.911 7.758 -5.485 1.00 58.44 86 ALA A O 1
#

Organism: NCBI:txid1208366

Solvent-accessible surface area (backbone atoms only — not comparable to full-atom values): 5606 Å² total; per-residue (Å²): 130,85,52,74,76,65,60,62,69,63,66,72,70,73,79,60,82,77,59,50,78,44,72,31,30,40,39,70,83,81,42,52,47,60,80,72,84,91,78,60,98,72,41,42,83,44,77,34,37,33,44,46,82,43,70,55,66,53,67,37,91,93,43,72,92,44,82,56,62,90,91,75,62,54,65,73,52,80,51,73,31,93,76,59,73,85